Protein AF-A0A7X8TTU9-F1 (afdb_monomer_lite)

Organism: NCBI:txid2726741

Structure (mmCIF, N/CA/C/O backbone):
data_AF-A0A7X8TTU9-F1
#
_entry.id   AF-A0A7X8TTU9-F1
#
loop_
_atom_site.group_PDB
_atom_site.id
_atom_site.type_symbol
_atom_site.label_atom_id
_atom_site.label_alt_id
_atom_site.label_comp_id
_atom_site.label_asym_id
_atom_site.label_entity_id
_atom_site.label_seq_id
_atom_site.pdbx_PDB_ins_code
_atom_site.Cartn_x
_atom_site.Cartn_y
_atom_site.Cartn_z
_atom_site.occupancy
_atom_site.B_iso_or_equiv
_atom_site.auth_seq_id
_atom_site.auth_comp_id
_atom_site.auth_asym_id
_atom_site.auth_atom_id
_atom_site.pdbx_PDB_model_num
ATOM 1 N N . MET A 1 1 ? 21.545 -1.275 -0.569 1.00 49.22 1 MET A N 1
ATOM 2 C CA . MET A 1 1 ? 20.127 -1.051 -0.901 1.00 49.22 1 MET A CA 1
ATOM 3 C C . MET A 1 1 ? 19.619 -2.324 -1.530 1.00 49.22 1 MET A C 1
ATOM 5 O O . MET A 1 1 ? 20.191 -2.754 -2.522 1.00 49.22 1 MET A O 1
ATOM 9 N N . SER A 1 2 ? 18.641 -2.972 -0.906 1.00 56.59 2 SER A N 1
ATOM 10 C CA . SER A 1 2 ? 17.979 -4.129 -1.508 1.00 56.59 2 SER A CA 1
ATOM 11 C C . SER A 1 2 ? 16.838 -3.613 -2.379 1.00 56.59 2 SER A C 1
ATOM 13 O O . SER A 1 2 ? 15.848 -3.088 -1.855 1.00 56.59 2 SER A O 1
ATOM 15 N N . ASP A 1 3 ? 17.015 -3.705 -3.694 1.00 73.25 3 ASP A N 1
ATOM 16 C CA . ASP A 1 3 ? 15.992 -3.349 -4.676 1.00 73.25 3 ASP A CA 1
ATOM 17 C C . ASP A 1 3 ? 14.748 -4.236 -4.517 1.00 73.25 3 ASP A C 1
ATOM 19 O O . ASP A 1 3 ? 14.768 -5.269 -3.836 1.00 73.25 3 ASP A O 1
ATOM 23 N N . LEU A 1 4 ? 13.636 -3.828 -5.134 1.00 81.88 4 LEU A N 1
ATOM 24 C CA . LEU A 1 4 ? 12.481 -4.714 -5.283 1.00 81.88 4 LEU A CA 1
ATOM 25 C C . LEU A 1 4 ? 12.940 -6.026 -5.933 1.00 81.88 4 LEU A C 1
ATOM 27 O O . LEU A 1 4 ? 13.700 -6.003 -6.899 1.00 81.88 4 LEU A O 1
ATOM 31 N N . ASN A 1 5 ? 12.462 -7.167 -5.427 1.00 86.38 5 ASN A N 1
ATOM 32 C CA . ASN A 1 5 ? 12.785 -8.474 -6.003 1.00 86.38 5 ASN A CA 1
ATOM 33 C C . ASN A 1 5 ? 12.001 -8.682 -7.311 1.00 86.38 5 ASN A C 1
ATOM 35 O O . ASN A 1 5 ? 11.006 -9.404 -7.362 1.00 86.38 5 ASN A O 1
ATOM 39 N N . ILE A 1 6 ? 12.411 -7.954 -8.345 1.00 85.56 6 ILE A N 1
ATOM 40 C CA . ILE A 1 6 ? 11.829 -7.966 -9.681 1.00 85.56 6 ILE A CA 1
ATOM 41 C C . ILE A 1 6 ? 12.710 -8.850 -10.563 1.00 85.56 6 ILE A C 1
ATOM 43 O O . ILE A 1 6 ? 13.910 -8.571 -10.661 1.00 85.56 6 ILE A O 1
ATOM 47 N N . PRO A 1 7 ? 12.137 -9.880 -11.216 1.00 87.19 7 PRO A N 1
ATOM 48 C CA . PRO A 1 7 ? 12.874 -10.715 -12.156 1.00 87.19 7 PRO A CA 1
ATOM 49 C C . PRO A 1 7 ? 13.583 -9.866 -13.213 1.00 87.19 7 PRO A C 1
ATOM 51 O O . PRO A 1 7 ? 13.005 -8.901 -13.719 1.00 87.19 7 PRO A O 1
ATOM 54 N N . GLN A 1 8 ? 14.833 -10.202 -13.532 1.00 86.50 8 GLN A N 1
ATOM 55 C CA . GLN A 1 8 ? 15.688 -9.392 -14.407 1.00 86.50 8 GLN A CA 1
ATOM 56 C C . GLN A 1 8 ? 15.053 -9.166 -15.786 1.00 86.50 8 GLN A C 1
ATOM 58 O O . GLN A 1 8 ? 15.160 -8.083 -16.352 1.00 86.50 8 GLN A O 1
ATOM 63 N N . GLU A 1 9 ? 14.337 -10.163 -16.299 1.00 88.38 9 GLU A N 1
ATOM 64 C CA . GLU A 1 9 ? 13.609 -10.125 -17.564 1.00 88.38 9 GLU A CA 1
ATOM 65 C C . GLU A 1 9 ? 12.405 -9.169 -17.570 1.00 88.38 9 GLU A C 1
ATOM 67 O O . GLU A 1 9 ? 11.916 -8.816 -18.641 1.00 88.38 9 GLU A O 1
ATOM 72 N N . LEU A 1 10 ? 11.931 -8.744 -16.394 1.00 87.69 10 LEU A N 1
ATOM 73 C CA . LEU A 1 10 ? 10.822 -7.800 -16.236 1.00 87.69 10 LEU A CA 1
ATOM 74 C C . LEU A 1 10 ? 11.297 -6.376 -15.917 1.00 87.69 10 LEU A C 1
ATOM 76 O O . LEU A 1 10 ? 10.489 -5.446 -15.963 1.00 87.69 10 LEU A O 1
ATOM 80 N N . GLN A 1 11 ? 12.586 -6.176 -15.640 1.00 88.31 11 GLN A N 1
ATOM 81 C CA . GLN A 1 11 ? 13.147 -4.846 -15.402 1.00 88.31 11 GLN A CA 1
ATOM 82 C C . GLN A 1 11 ? 13.134 -4.012 -16.692 1.00 88.31 11 GLN A C 1
ATOM 84 O O . GLN A 1 11 ? 13.522 -4.471 -17.765 1.00 88.31 11 GLN A O 1
ATOM 89 N N . GLY A 1 12 ? 12.651 -2.778 -16.600 1.00 88.44 12 GLY A N 1
ATOM 90 C CA . GLY A 1 12 ? 12.443 -1.852 -17.710 1.00 88.44 12 GLY A CA 1
ATOM 91 C C . GLY A 1 12 ? 11.258 -2.203 -18.610 1.00 88.44 12 GLY A C 1
ATOM 92 O O . GLY A 1 12 ? 11.007 -1.488 -19.583 1.00 88.44 12 GLY A O 1
ATOM 93 N N . THR A 1 13 ? 10.525 -3.282 -18.317 1.00 93.69 13 THR A N 1
ATOM 94 C CA . THR A 1 13 ? 9.396 -3.707 -19.148 1.00 93.69 13 THR A CA 1
ATOM 95 C C . THR A 1 13 ? 8.137 -2.909 -18.844 1.00 93.69 13 THR A C 1
ATOM 97 O O . THR A 1 13 ? 7.892 -2.459 -17.722 1.00 93.69 13 THR A O 1
ATOM 100 N N . TYR A 1 14 ? 7.309 -2.746 -19.872 1.00 95.69 14 TYR A N 1
ATOM 101 C CA . TYR A 1 14 ? 5.996 -2.132 -19.760 1.00 95.69 14 TYR A CA 1
ATOM 102 C C . TYR A 1 14 ? 4.921 -3.202 -19.922 1.00 95.69 14 TYR A C 1
ATOM 104 O O . TYR A 1 14 ? 4.987 -4.031 -20.829 1.00 95.69 14 TYR A O 1
ATOM 112 N N . ILE A 1 15 ? 3.916 -3.160 -19.056 1.00 93.88 15 ILE A N 1
ATOM 113 C CA . ILE A 1 15 ? 2.769 -4.062 -19.064 1.00 93.88 15 ILE A CA 1
ATOM 114 C C . ILE A 1 15 ? 1.475 -3.269 -19.212 1.00 93.88 15 ILE A C 1
ATOM 116 O O . ILE A 1 15 ? 1.401 -2.094 -18.857 1.00 93.88 15 ILE A O 1
ATOM 120 N N . THR A 1 16 ? 0.435 -3.915 -19.735 1.00 96.06 16 THR A N 1
ATOM 121 C CA . THR A 1 16 ? -0.900 -3.311 -19.809 1.00 96.06 16 THR A CA 1
ATOM 122 C C . THR A 1 16 ? -1.707 -3.696 -18.576 1.00 96.06 16 THR A C 1
ATOM 124 O O . THR A 1 16 ? -1.869 -4.877 -18.276 1.00 96.06 16 THR A O 1
ATOM 127 N N . THR A 1 17 ? -2.229 -2.700 -17.871 1.00 92.62 17 THR A N 1
ATOM 128 C CA . THR A 1 17 ? -3.147 -2.846 -16.740 1.00 92.62 17 THR A CA 1
ATOM 129 C C . THR A 1 17 ? -4.495 -2.207 -17.079 1.00 92.62 17 THR A C 1
ATOM 131 O O . THR A 1 17 ? -4.675 -1.600 -18.137 1.00 92.62 17 THR A O 1
ATOM 134 N N . SER A 1 18 ? -5.457 -2.275 -16.157 1.00 92.25 18 SER A N 1
ATOM 135 C CA . SER A 1 18 ? -6.714 -1.526 -16.277 1.00 92.25 18 SER A CA 1
ATOM 136 C C . SER A 1 18 ? -6.529 -0.001 -16.298 1.00 92.25 18 SER A C 1
ATOM 138 O O . SER A 1 18 ? -7.457 0.712 -16.671 1.00 92.25 18 SER A O 1
ATOM 140 N N . LYS A 1 19 ? -5.349 0.509 -15.915 1.00 87.75 19 LYS A N 1
ATOM 141 C CA . LYS A 1 19 ? -4.992 1.936 -15.962 1.00 87.75 19 LYS A CA 1
ATOM 142 C C . LYS A 1 19 ? -4.257 2.335 -17.246 1.00 87.75 19 LYS A C 1
ATOM 144 O O . LYS A 1 19 ? -3.931 3.507 -17.406 1.00 87.75 19 LYS A O 1
ATOM 149 N N . GLY A 1 20 ? -4.002 1.387 -18.149 1.00 94.06 20 GLY A N 1
ATOM 150 C CA . GLY A 1 20 ? -3.228 1.592 -19.370 1.00 94.06 20 GLY A CA 1
ATOM 151 C C . GLY A 1 20 ? -1.847 0.943 -19.302 1.00 94.06 20 GLY A C 1
ATOM 152 O O . GLY A 1 20 ? -1.650 -0.052 -18.609 1.00 94.06 20 GLY A O 1
ATOM 153 N N . VAL A 1 21 ? -0.895 1.480 -20.065 1.00 95.69 21 VAL A N 1
ATOM 154 C CA . VAL A 1 21 ? 0.472 0.948 -20.140 1.00 95.69 21 VAL A CA 1
ATOM 155 C C . VAL A 1 21 ? 1.311 1.519 -18.997 1.00 95.69 21 VAL A C 1
ATOM 157 O O . VAL A 1 21 ? 1.473 2.732 -18.886 1.00 95.69 21 VAL A O 1
ATOM 160 N N . GLU A 1 22 ? 1.856 0.647 -18.153 1.00 93.69 22 GLU A N 1
ATOM 161 C CA . GLU A 1 22 ? 2.626 1.007 -16.959 1.00 93.69 22 GLU A CA 1
ATOM 162 C C . GLU A 1 22 ? 3.940 0.218 -16.900 1.00 93.69 22 GLU A C 1
ATOM 164 O O . GLU A 1 22 ? 4.017 -0.907 -17.388 1.00 93.69 22 GLU A O 1
ATOM 169 N N . LYS A 1 23 ? 4.977 0.786 -16.273 1.00 92.69 23 LYS A N 1
ATOM 170 C CA . LYS A 1 23 ? 6.214 0.048 -15.975 1.00 92.69 23 LYS A CA 1
ATOM 171 C C . LYS A 1 23 ? 5.936 -1.083 -14.983 1.00 92.69 23 LYS A C 1
ATOM 173 O O . LYS A 1 23 ? 5.203 -0.874 -14.011 1.00 92.69 23 LYS A O 1
ATOM 178 N N . TYR A 1 24 ? 6.550 -2.246 -15.185 1.00 92.62 24 TYR A N 1
ATOM 179 C CA . TYR A 1 24 ? 6.380 -3.392 -14.293 1.00 92.62 24 TYR A CA 1
ATOM 180 C C . TYR A 1 24 ? 6.781 -3.060 -12.848 1.00 92.62 24 TYR A C 1
ATOM 182 O O . TYR A 1 24 ? 6.078 -3.435 -11.911 1.00 92.62 24 TYR A O 1
ATOM 190 N N . GLU A 1 25 ? 7.847 -2.283 -12.653 1.00 91.88 25 GLU A N 1
ATOM 191 C CA . GLU A 1 25 ? 8.337 -1.861 -11.338 1.00 91.88 25 GLU A CA 1
ATOM 192 C C . GLU A 1 25 ? 7.295 -1.084 -10.543 1.00 91.88 25 GLU A C 1
ATOM 194 O O . GLU A 1 25 ? 7.135 -1.303 -9.344 1.00 91.88 25 GLU A O 1
ATOM 199 N N . VAL A 1 26 ? 6.539 -0.217 -11.218 1.00 91.94 26 VAL A N 1
ATOM 200 C CA . VAL A 1 26 ? 5.475 0.570 -10.587 1.00 91.94 26 VAL A CA 1
ATOM 201 C C . VAL A 1 26 ? 4.361 -0.350 -10.093 1.00 91.94 26 VAL A C 1
ATOM 203 O O . VAL A 1 26 ? 3.824 -0.169 -8.998 1.00 91.94 26 VAL A O 1
ATOM 206 N N . VAL A 1 27 ? 4.015 -1.368 -10.879 1.00 93.50 27 VAL A N 1
ATOM 207 C CA . VAL A 1 27 ? 3.000 -2.352 -10.491 1.00 93.50 27 VAL A CA 1
ATOM 208 C C . VAL A 1 27 ? 3.511 -3.237 -9.352 1.00 93.50 27 VAL A C 1
ATOM 210 O O . VAL A 1 27 ? 2.787 -3.458 -8.379 1.00 93.50 27 VAL A O 1
ATOM 213 N N . ALA A 1 28 ? 4.772 -3.668 -9.409 1.00 94.19 28 ALA A N 1
ATOM 214 C CA . ALA A 1 28 ? 5.416 -4.430 -8.347 1.00 94.19 28 ALA A CA 1
ATOM 215 C C . ALA A 1 28 ? 5.458 -3.643 -7.026 1.00 94.19 28 ALA A C 1
ATOM 217 O O . ALA A 1 28 ? 5.017 -4.164 -6.002 1.00 94.19 28 ALA A O 1
ATOM 218 N N . ALA A 1 29 ? 5.892 -2.378 -7.040 1.00 95.44 29 ALA A N 1
ATOM 219 C CA . ALA A 1 29 ? 5.924 -1.513 -5.860 1.00 95.44 29 ALA A CA 1
ATOM 220 C C . ALA A 1 29 ? 4.539 -1.398 -5.204 1.00 95.44 29 ALA A C 1
ATOM 222 O O . ALA A 1 29 ? 4.392 -1.583 -3.996 1.00 95.44 29 ALA A O 1
ATOM 223 N N . ARG A 1 30 ? 3.481 -1.180 -5.994 1.00 95.12 30 ARG A N 1
ATOM 224 C CA . ARG A 1 30 ? 2.103 -1.131 -5.474 1.00 95.12 30 ARG A CA 1
ATOM 225 C C . ARG A 1 30 ? 1.660 -2.459 -4.854 1.00 95.12 30 ARG A C 1
ATOM 227 O O . ARG A 1 30 ? 0.979 -2.444 -3.830 1.00 95.12 30 ARG A O 1
ATOM 234 N N . ASN A 1 31 ? 2.069 -3.592 -5.423 1.00 95.12 31 ASN A N 1
ATOM 235 C CA . ASN A 1 31 ? 1.774 -4.913 -4.862 1.00 95.12 31 ASN A CA 1
ATOM 236 C C . ASN A 1 31 ? 2.511 -5.154 -3.536 1.00 95.12 31 ASN A C 1
ATOM 238 O O . ASN A 1 31 ? 1.893 -5.611 -2.575 1.00 95.12 31 ASN A O 1
ATOM 242 N N . TYR A 1 32 ? 3.793 -4.789 -3.443 1.00 96.88 32 TYR A N 1
ATOM 243 C CA . TYR A 1 32 ? 4.548 -4.839 -2.186 1.00 96.88 32 TYR A CA 1
ATOM 244 C C . TYR A 1 32 ? 3.907 -3.968 -1.102 1.00 96.88 32 TYR A C 1
ATOM 246 O O . TYR A 1 32 ? 3.684 -4.440 0.011 1.00 96.88 32 TYR A O 1
ATOM 254 N N . CYS A 1 33 ? 3.538 -2.732 -1.445 1.00 97.69 33 CYS A N 1
ATOM 255 C CA . CYS A 1 33 ? 2.825 -1.819 -0.555 1.00 97.69 33 CYS A CA 1
ATOM 256 C C . CYS A 1 33 ? 1.509 -2.427 -0.050 1.00 97.69 33 CYS A C 1
ATOM 258 O O . CYS A 1 33 ? 1.270 -2.457 1.156 1.00 97.69 33 CYS A O 1
ATOM 260 N N . ARG A 1 34 ? 0.683 -2.987 -0.947 1.00 97.00 34 ARG A N 1
ATOM 261 C CA . ARG A 1 34 ? -0.573 -3.654 -0.570 1.00 97.00 34 ARG A CA 1
ATOM 262 C C . ARG A 1 34 ? -0.336 -4.802 0.410 1.00 97.00 34 ARG A C 1
ATOM 264 O O . ARG A 1 34 ? -1.024 -4.879 1.423 1.00 97.00 34 ARG A O 1
AT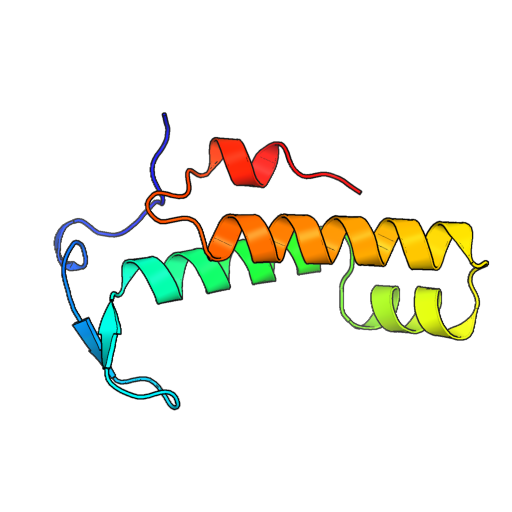OM 271 N N . ASN A 1 35 ? 0.627 -5.674 0.119 1.00 97.06 35 ASN A N 1
ATOM 272 C CA . ASN A 1 35 ? 0.935 -6.819 0.975 1.00 97.06 35 ASN A CA 1
ATOM 273 C C . ASN A 1 35 ? 1.450 -6.379 2.351 1.00 97.06 35 ASN A C 1
ATOM 275 O O . ASN A 1 35 ? 1.083 -6.975 3.362 1.00 97.06 35 ASN A O 1
ATOM 279 N N . HIS A 1 36 ? 2.259 -5.318 2.400 1.00 97.75 36 HIS A N 1
ATOM 280 C CA . HIS A 1 36 ? 2.750 -4.755 3.656 1.00 97.75 36 HIS A CA 1
ATOM 281 C C . HIS A 1 36 ? 1.622 -4.150 4.487 1.00 97.75 36 HIS A C 1
ATOM 283 O O . HIS A 1 36 ? 1.549 -4.422 5.679 1.00 97.75 36 HIS A O 1
ATOM 289 N N . ILE A 1 37 ? 0.683 -3.427 3.866 1.00 98.25 37 ILE A N 1
ATOM 290 C CA . ILE A 1 37 ? -0.510 -2.926 4.563 1.00 98.25 37 ILE A CA 1
ATOM 291 C C . ILE A 1 37 ? -1.311 -4.091 5.157 1.00 98.25 37 ILE A C 1
ATOM 293 O O . ILE A 1 37 ? -1.612 -4.068 6.345 1.00 98.25 37 ILE A O 1
ATOM 297 N N . VAL A 1 38 ? -1.592 -5.136 4.368 1.00 97.56 38 VAL A N 1
ATOM 298 C CA . VAL A 1 38 ? -2.380 -6.303 4.814 1.00 97.56 38 VAL A CA 1
ATOM 299 C C . VAL A 1 38 ? -1.710 -7.067 5.962 1.00 97.56 38 VAL A C 1
ATOM 301 O O . VAL A 1 38 ? -2.409 -7.680 6.764 1.00 97.56 38 VAL A O 1
ATOM 304 N N . LYS A 1 39 ? -0.378 -7.018 6.082 1.00 97.25 39 LYS A N 1
ATOM 305 C CA . LYS A 1 39 ? 0.355 -7.646 7.193 1.00 97.25 39 LYS A CA 1
ATOM 306 C C . LYS A 1 39 ? 0.042 -7.012 8.555 1.00 97.25 39 LYS A C 1
ATOM 308 O O . LYS A 1 39 ? 0.101 -7.716 9.557 1.00 97.25 39 LYS A O 1
ATOM 313 N N . PHE A 1 40 ? -0.224 -5.706 8.593 1.00 97.31 40 PHE A N 1
ATOM 314 C CA . PHE A 1 40 ? -0.476 -4.964 9.836 1.00 97.31 40 PHE A CA 1
ATOM 315 C C . PHE A 1 40 ? -1.949 -4.623 10.049 1.00 97.31 40 PHE A C 1
ATOM 317 O O . PHE A 1 40 ? -2.401 -4.571 11.186 1.00 97.31 40 PHE A O 1
ATOM 324 N N . TYR A 1 41 ? -2.662 -4.358 8.957 1.00 96.75 41 TYR A N 1
ATOM 325 C CA . TYR A 1 41 ? -4.079 -4.045 8.946 1.00 96.75 41 TYR A CA 1
ATOM 326 C C . TYR A 1 41 ? -4.723 -4.751 7.756 1.00 96.75 41 TYR A C 1
ATOM 328 O O . TYR A 1 41 ? -4.812 -4.203 6.650 1.00 96.75 41 TYR A O 1
ATOM 336 N N . ASN A 1 42 ? -5.179 -5.980 7.963 1.00 96.75 42 ASN A N 1
ATOM 337 C CA . ASN A 1 42 ? -6.039 -6.647 6.992 1.00 96.75 42 ASN A CA 1
ATOM 338 C C . ASN A 1 42 ? -7.398 -5.923 6.875 1.00 96.75 42 ASN A C 1
ATOM 340 O O . ASN A 1 42 ? -7.719 -5.032 7.661 1.00 96.75 42 ASN A O 1
ATOM 344 N N . GLU A 1 43 ? -8.211 -6.278 5.878 1.00 96.25 43 GLU A N 1
ATOM 345 C CA . GLU A 1 43 ? -9.473 -5.568 5.607 1.00 96.25 43 GLU A CA 1
ATOM 346 C C . GLU A 1 43 ? -10.426 -5.556 6.816 1.00 96.25 43 GLU A C 1
ATOM 348 O O . GLU A 1 43 ? -11.038 -4.528 7.106 1.00 96.25 43 GLU A O 1
ATOM 353 N N . SER A 1 44 ? -10.514 -6.659 7.566 1.00 97.12 44 SER A N 1
ATOM 354 C CA . SER A 1 44 ? -11.345 -6.732 8.773 1.00 97.12 44 SER A CA 1
ATOM 355 C C . SER A 1 44 ? -10.814 -5.839 9.896 1.00 97.12 44 SER A C 1
ATOM 357 O O . SER A 1 44 ? -11.597 -5.168 10.563 1.00 97.12 44 SER A O 1
ATOM 359 N N . GLU A 1 45 ? -9.497 -5.781 10.089 1.00 96.81 45 GLU A N 1
ATOM 360 C CA . GLU A 1 45 ? -8.866 -4.901 11.079 1.00 96.81 45 GLU A CA 1
ATOM 361 C C . GLU A 1 45 ? -9.071 -3.425 10.735 1.00 96.81 45 GLU A C 1
ATOM 363 O O . GLU A 1 45 ? -9.430 -2.644 11.614 1.00 96.81 45 GLU A O 1
ATOM 368 N N . GLN A 1 46 ? -8.929 -3.050 9.460 1.00 97.62 46 GLN A N 1
ATOM 369 C CA . GLN A 1 46 ? -9.198 -1.681 9.012 1.00 97.62 46 GLN A CA 1
ATOM 370 C C . GLN A 1 46 ? -10.646 -1.278 9.299 1.00 97.62 46 GLN A C 1
ATOM 372 O O . GLN A 1 46 ? -10.894 -0.205 9.847 1.00 97.62 46 GLN A O 1
ATOM 377 N N . LEU A 1 47 ? -11.608 -2.149 8.978 1.00 97.62 47 LEU A N 1
ATOM 378 C CA . LEU A 1 47 ? -13.020 -1.905 9.277 1.00 97.62 47 LEU A CA 1
ATOM 379 C C . LEU A 1 47 ? -13.263 -1.766 10.782 1.00 97.62 47 LEU A C 1
ATOM 381 O O . LEU A 1 47 ? -13.959 -0.845 11.201 1.00 97.62 47 LEU A O 1
ATOM 385 N N . ASN A 1 48 ? -12.657 -2.624 11.603 1.00 97.81 48 ASN A N 1
ATOM 386 C CA . ASN A 1 48 ? -12.796 -2.545 13.056 1.00 97.81 48 ASN A CA 1
ATOM 387 C C . ASN A 1 48 ? -12.261 -1.215 13.604 1.00 97.81 48 ASN A C 1
ATOM 389 O O . ASN A 1 48 ? -12.946 -0.570 14.402 1.00 97.81 48 ASN A O 1
ATOM 393 N N . VAL A 1 49 ? -11.087 -0.770 13.141 1.00 97.31 49 VAL A N 1
ATOM 394 C CA . VAL A 1 49 ? -10.511 0.527 13.527 1.00 97.31 49 VAL A CA 1
ATOM 395 C C . VAL A 1 49 ? -11.455 1.669 13.149 1.00 97.31 49 VAL A C 1
ATOM 397 O O . VAL A 1 49 ? -11.773 2.502 13.992 1.00 97.31 49 VAL A O 1
ATOM 400 N N . LEU A 1 50 ? -11.978 1.674 11.920 1.00 97.00 50 LEU A N 1
ATOM 401 C CA . LEU A 1 50 ? -12.887 2.725 11.447 1.00 97.00 50 LEU A CA 1
ATOM 402 C C . LEU A 1 50 ? -14.228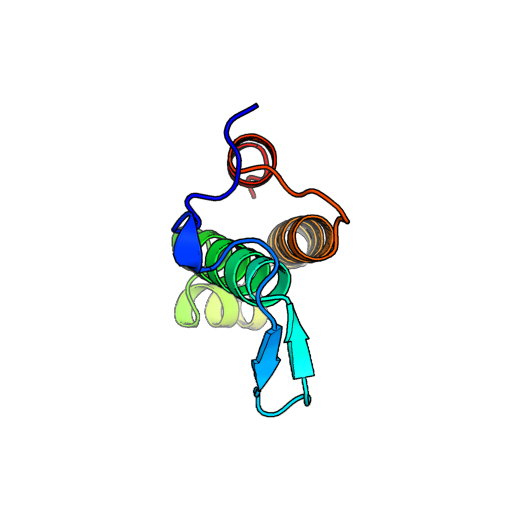 2.759 12.191 1.00 97.00 50 LEU A C 1
ATOM 404 O O . LEU A 1 50 ? -14.816 3.827 12.334 1.00 97.00 50 LEU A O 1
ATOM 408 N N . MET A 1 51 ? -14.723 1.605 12.639 1.00 96.69 51 MET A N 1
ATOM 409 C CA . MET A 1 51 ? -16.045 1.487 13.259 1.00 96.69 51 MET A CA 1
ATOM 410 C C . MET A 1 51 ? -16.039 1.688 14.776 1.00 96.69 51 MET A C 1
ATOM 412 O O . MET A 1 51 ? -17.075 2.037 15.339 1.00 96.69 51 MET A O 1
ATOM 416 N N . SER A 1 52 ? -14.921 1.404 15.450 1.00 94.00 52 SER A N 1
ATOM 417 C CA . SER A 1 52 ? -14.910 1.244 16.912 1.00 94.00 52 SER A CA 1
ATOM 418 C C . SER A 1 52 ? -13.722 1.868 17.637 1.00 94.00 52 SER A C 1
ATOM 420 O O . SER A 1 52 ? -13.768 1.978 18.864 1.00 94.00 52 SER A O 1
ATOM 422 N N . ALA A 1 53 ? -12.670 2.282 16.926 1.00 90.88 53 ALA A N 1
ATOM 423 C CA . ALA A 1 5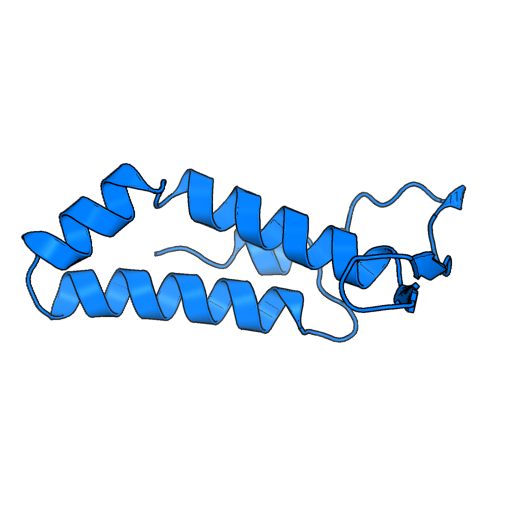3 ? -11.510 2.883 17.566 1.00 90.88 53 ALA A CA 1
ATOM 424 C C . ALA A 1 53 ? -11.689 4.389 17.808 1.00 90.88 53 ALA A C 1
ATOM 426 O O . ALA A 1 53 ? -12.594 5.041 17.284 1.00 90.88 53 ALA A O 1
ATOM 427 N N . ASN A 1 54 ? -10.806 4.949 18.633 1.00 96.25 54 ASN A N 1
ATOM 428 C CA . ASN A 1 54 ? -10.738 6.389 18.849 1.00 96.25 54 ASN A CA 1
ATOM 429 C C . ASN A 1 54 ? -10.039 7.099 17.670 1.00 96.25 54 ASN A C 1
ATOM 431 O O . ASN A 1 54 ? -9.479 6.469 16.770 1.00 96.25 54 ASN A O 1
ATOM 435 N N . SER A 1 55 ? -10.056 8.433 17.689 1.00 96.50 55 SER A N 1
ATOM 436 C CA . SER A 1 55 ? -9.431 9.257 16.648 1.00 96.50 55 SER A CA 1
ATOM 437 C C . SER A 1 55 ? -7.938 8.986 16.465 1.00 96.50 55 SER A C 1
ATOM 439 O O . SER A 1 55 ? -7.440 9.110 15.348 1.00 96.50 55 SER A O 1
ATOM 441 N N . ASP A 1 56 ? -7.233 8.616 17.532 1.00 97.12 56 ASP A N 1
ATOM 442 C CA . ASP A 1 56 ? -5.781 8.445 17.516 1.00 97.12 56 ASP A CA 1
ATOM 443 C C . ASP A 1 56 ? -5.390 7.150 16.801 1.00 97.12 56 ASP A C 1
ATOM 445 O O . ASP A 1 56 ? -4.501 7.162 15.954 1.00 97.12 56 ASP A O 1
ATOM 449 N N . GLU A 1 57 ? -6.109 6.057 17.051 1.00 96.62 57 GLU A N 1
ATOM 450 C CA . GLU A 1 57 ? -5.920 4.783 16.347 1.00 96.62 57 GLU A CA 1
ATOM 451 C C . GLU A 1 57 ? -6.304 4.884 14.866 1.00 96.62 57 GLU A C 1
ATOM 453 O O . GLU A 1 57 ? -5.583 4.393 13.993 1.00 96.62 57 GLU A O 1
ATOM 458 N N . ILE A 1 58 ? -7.398 5.592 14.557 1.00 97.81 58 ILE A N 1
ATOM 459 C CA . ILE A 1 58 ? -7.776 5.884 13.167 1.00 97.81 58 ILE A CA 1
ATOM 460 C C . ILE A 1 58 ? -6.664 6.683 12.480 1.00 97.81 58 ILE A C 1
ATOM 462 O O . ILE A 1 58 ? -6.283 6.378 11.347 1.00 97.81 58 ILE A O 1
ATOM 466 N N . LYS A 1 59 ? -6.118 7.699 13.160 1.00 97.81 59 LYS A N 1
ATOM 467 C CA . LYS A 1 59 ? -5.023 8.513 12.632 1.00 97.81 59 LYS A CA 1
ATOM 468 C C . LYS A 1 59 ? -3.760 7.680 12.417 1.00 97.81 59 LYS A C 1
ATOM 470 O O . LYS A 1 59 ? -3.177 7.770 11.343 1.00 97.81 59 LYS A O 1
ATOM 475 N N . LYS A 1 60 ? -3.380 6.843 13.383 1.00 97.88 60 LYS A N 1
ATOM 476 C CA . LYS A 1 60 ? -2.217 5.950 13.302 1.00 97.88 60 LYS A CA 1
ATOM 477 C C . LYS A 1 60 ? -2.291 5.033 12.079 1.00 97.88 60 LYS A C 1
ATOM 479 O O . LYS A 1 60 ? -1.371 5.007 11.263 1.00 97.88 60 LYS A O 1
ATOM 484 N N . MET A 1 61 ? -3.420 4.346 11.898 1.00 98.12 61 MET A N 1
ATOM 485 C CA . MET A 1 61 ? -3.647 3.492 10.730 1.00 98.12 61 MET A CA 1
ATOM 486 C C . MET A 1 61 ? -3.588 4.292 9.419 1.00 98.12 61 MET A C 1
ATOM 488 O O . MET A 1 61 ? -2.965 3.853 8.450 1.00 98.12 61 MET A O 1
ATOM 492 N N . ASN A 1 62 ? -4.208 5.475 9.378 1.00 97.88 62 ASN A N 1
ATOM 493 C CA . ASN A 1 62 ? -4.191 6.329 8.191 1.00 97.88 62 ASN A CA 1
ATOM 494 C C . ASN A 1 62 ? -2.775 6.802 7.837 1.00 97.88 62 ASN A C 1
ATOM 496 O O . ASN A 1 62 ? -2.377 6.687 6.679 1.00 97.88 62 ASN A O 1
ATOM 500 N N . ASP A 1 63 ? -2.003 7.283 8.811 1.00 98.44 63 ASP A N 1
ATOM 501 C CA . ASP A 1 63 ? -0.628 7.749 8.609 1.00 98.44 63 ASP A CA 1
ATOM 502 C C . ASP A 1 63 ? 0.275 6.615 8.099 1.00 98.44 63 ASP A C 1
ATOM 504 O O . ASP A 1 63 ? 1.080 6.811 7.181 1.00 98.44 63 ASP A O 1
ATOM 508 N N . PHE A 1 64 ? 0.092 5.403 8.630 1.00 98.50 64 PHE A N 1
ATOM 509 C CA . PHE A 1 64 ? 0.781 4.203 8.166 1.00 98.50 64 PHE A CA 1
ATOM 510 C C . PHE A 1 64 ? 0.456 3.875 6.700 1.00 98.50 64 PHE A C 1
ATOM 512 O O . PHE A 1 64 ? 1.363 3.715 5.875 1.00 98.50 64 PHE A O 1
ATOM 519 N N . ILE A 1 65 ? -0.833 3.824 6.339 1.00 98.25 65 ILE A N 1
ATOM 520 C CA . ILE A 1 65 ? -1.277 3.543 4.963 1.00 98.25 65 ILE A CA 1
ATOM 521 C C . ILE A 1 65 ? -0.786 4.632 3.998 1.00 98.25 65 ILE A C 1
ATOM 523 O O . ILE A 1 65 ? -0.346 4.321 2.886 1.00 98.25 65 ILE A O 1
ATOM 527 N N . VAL A 1 66 ? -0.835 5.903 4.405 1.00 98.44 66 VAL A N 1
ATOM 528 C CA . VAL A 1 66 ? -0.334 7.036 3.612 1.00 98.44 66 VAL A CA 1
ATOM 529 C C . VAL A 1 66 ? 1.167 6.903 3.372 1.00 98.44 66 VAL A C 1
ATOM 531 O O . VAL A 1 66 ? 1.602 7.039 2.229 1.00 98.44 66 VAL A O 1
ATOM 534 N N . SER A 1 67 ? 1.943 6.557 4.399 1.00 98.44 67 SER A N 1
ATOM 535 C CA . SER A 1 67 ? 3.390 6.340 4.282 1.00 98.44 67 SER A CA 1
ATOM 536 C C . SER A 1 67 ? 3.719 5.198 3.316 1.00 98.44 67 SER A C 1
ATOM 538 O O . SER A 1 67 ? 4.554 5.362 2.425 1.00 98.44 67 SER A O 1
ATOM 540 N N . CYS A 1 68 ? 2.999 4.074 3.400 1.00 98.25 68 CYS A N 1
ATOM 541 C CA . CYS A 1 68 ? 3.160 2.956 2.464 1.00 98.25 68 CYS A CA 1
ATOM 542 C C . CYS A 1 68 ? 2.852 3.369 1.013 1.00 98.25 68 CYS A C 1
ATOM 544 O O . CYS A 1 68 ? 3.561 2.991 0.075 1.00 98.25 68 CYS A O 1
ATOM 546 N N . ARG A 1 69 ? 1.790 4.157 0.801 1.00 97.19 69 ARG A N 1
ATOM 547 C CA . ARG A 1 69 ? 1.418 4.660 -0.531 1.00 97.19 69 ARG A CA 1
ATOM 548 C C . ARG A 1 69 ? 2.44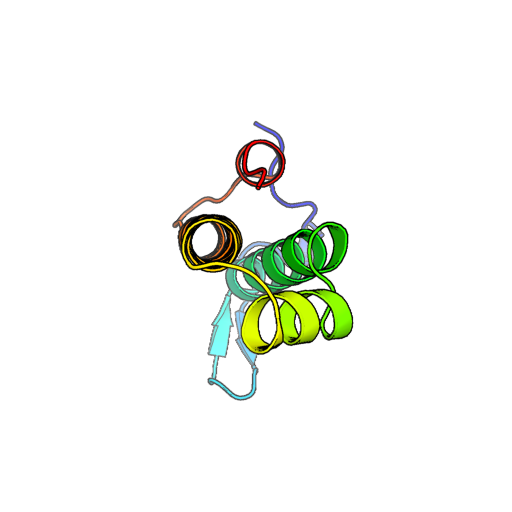5 5.646 -1.074 1.00 97.19 69 ARG A C 1
ATOM 550 O O . ARG A 1 69 ? 2.797 5.548 -2.248 1.00 97.19 69 ARG A O 1
ATOM 557 N N . ALA A 1 70 ? 2.941 6.551 -0.233 1.00 98.00 70 ALA A N 1
ATOM 558 C CA . ALA A 1 70 ? 4.003 7.483 -0.593 1.00 98.00 70 ALA A CA 1
ATOM 559 C C . ALA A 1 70 ? 5.260 6.729 -1.045 1.00 98.00 70 ALA A C 1
ATOM 561 O O . ALA A 1 70 ? 5.791 7.031 -2.110 1.00 98.00 70 ALA A O 1
ATOM 562 N N . TRP A 1 71 ? 5.657 5.682 -0.313 1.00 97.56 71 TRP A N 1
ATOM 563 C CA . TRP A 1 71 ? 6.747 4.794 -0.717 1.00 97.56 71 TRP A CA 1
ATOM 564 C C . TRP A 1 71 ? 6.515 4.157 -2.091 1.00 97.56 71 TRP A C 1
ATOM 566 O O . TRP A 1 71 ? 7.392 4.218 -2.946 1.00 97.56 71 TRP A O 1
ATOM 576 N N . SER A 1 72 ? 5.318 3.631 -2.366 1.00 96.44 72 SER A N 1
ATOM 577 C CA . SER A 1 72 ? 5.035 2.990 -3.664 1.00 96.44 72 SER A CA 1
ATOM 578 C C . SER A 1 72 ? 5.049 3.942 -4.867 1.00 96.44 72 SER A C 1
ATOM 580 O O . SER A 1 72 ? 5.081 3.478 -6.005 1.00 96.44 72 SER A O 1
ATOM 582 N N . ASN A 1 73 ? 4.996 5.254 -4.620 1.00 94.81 73 ASN A N 1
ATOM 583 C CA . ASN A 1 73 ? 5.024 6.297 -5.644 1.00 94.81 73 ASN A CA 1
ATOM 584 C C . ASN A 1 73 ? 6.411 6.938 -5.812 1.00 94.81 73 ASN A C 1
ATOM 586 O O . ASN A 1 73 ? 6.550 7.862 -6.612 1.00 94.81 73 ASN A O 1
ATOM 590 N N . MET A 1 74 ? 7.422 6.495 -5.057 1.00 93.50 74 MET A N 1
ATOM 591 C CA . MET A 1 74 ? 8.798 6.951 -5.253 1.00 93.50 74 MET A CA 1
ATOM 592 C C . MET A 1 74 ? 9.316 6.511 -6.629 1.00 93.50 74 MET A C 1
ATOM 594 O O . MET A 1 74 ? 8.874 5.502 -7.174 1.00 93.50 74 MET A O 1
ATOM 598 N N . GLU A 1 75 ? 10.276 7.253 -7.181 1.00 88.75 75 GLU A N 1
ATOM 599 C CA . GLU A 1 75 ? 10.912 6.899 -8.458 1.00 88.75 75 GLU A CA 1
ATOM 600 C C . GLU A 1 75 ? 11.707 5.587 -8.354 1.00 88.75 75 GLU A C 1
ATOM 602 O O . GLU A 1 75 ? 11.624 4.743 -9.243 1.00 88.75 75 GLU A O 1
ATOM 607 N N . SER A 1 76 ? 12.402 5.397 -7.226 1.00 87.75 76 SER A N 1
ATOM 608 C CA . SER A 1 76 ? 13.246 4.228 -6.949 1.00 87.75 76 SER A CA 1
ATOM 609 C C . SER A 1 76 ? 12.998 3.689 -5.531 1.00 87.75 76 SER A C 1
ATOM 611 O O . SER A 1 76 ? 13.819 3.901 -4.635 1.00 87.75 76 SER A O 1
ATOM 613 N N . PRO A 1 77 ? 11.848 3.039 -5.274 1.00 92.06 77 PRO A N 1
ATOM 614 C CA . PRO A 1 77 ? 11.535 2.484 -3.963 1.00 92.06 77 PRO A CA 1
ATOM 615 C C . PRO A 1 77 ? 12.397 1.253 -3.652 1.00 92.06 77 PRO A C 1
ATOM 617 O O . PRO A 1 77 ? 12.556 0.362 -4.484 1.00 92.06 77 PRO A O 1
ATOM 620 N N . THR A 1 78 ? 12.904 1.162 -2.421 1.00 93.12 78 THR A N 1
ATOM 621 C CA . THR A 1 78 ? 13.668 -0.001 -1.933 1.00 93.12 78 THR A CA 1
ATOM 622 C C . THR A 1 78 ? 12.846 -0.825 -0.948 1.00 93.12 78 THR A C 1
ATOM 624 O O . THR A 1 78 ? 12.003 -0.285 -0.225 1.00 93.12 78 THR A O 1
ATOM 627 N N . ILE A 1 79 ? 13.106 -2.134 -0.870 1.00 93.50 79 ILE A 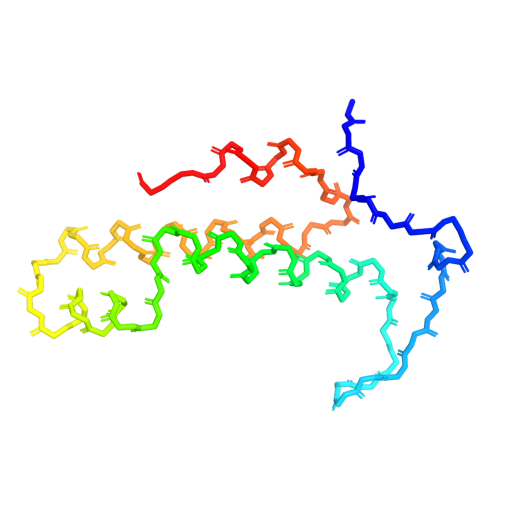N 1
ATOM 628 C CA . ILE A 1 79 ? 12.419 -3.013 0.093 1.00 93.50 79 ILE A CA 1
ATOM 629 C C . ILE A 1 79 ? 12.724 -2.595 1.530 1.00 93.50 79 ILE A C 1
ATOM 631 O O . ILE A 1 79 ? 11.833 -2.580 2.373 1.00 93.50 79 ILE A O 1
ATOM 635 N N . GLU A 1 80 ? 13.966 -2.206 1.803 1.00 94.81 80 GLU A N 1
ATOM 636 C CA . GLU A 1 80 ? 14.380 -1.692 3.110 1.00 94.81 80 GLU A CA 1
ATOM 637 C C . GLU A 1 80 ? 13.547 -0.472 3.529 1.00 94.81 80 GLU A C 1
ATOM 639 O O . GLU A 1 80 ? 13.059 -0.419 4.657 1.00 94.81 80 GLU A O 1
ATOM 644 N N . GLY A 1 81 ? 13.291 0.454 2.596 1.00 95.38 81 GLY A N 1
ATOM 645 C CA . G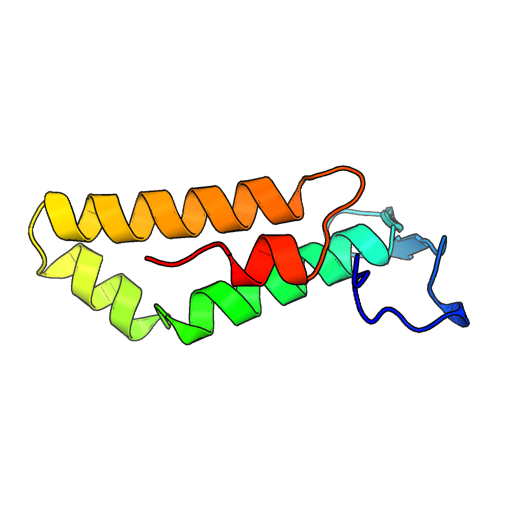LY A 1 81 ? 12.437 1.615 2.841 1.00 95.38 81 GLY A CA 1
ATOM 646 C C . GLY A 1 81 ? 10.990 1.246 3.175 1.00 95.38 81 GLY A C 1
ATOM 647 O O . GLY A 1 81 ? 10.386 1.897 4.020 1.00 95.38 81 GLY A O 1
ATOM 648 N N . LEU A 1 82 ? 10.444 0.183 2.574 1.00 96.56 82 LEU A N 1
ATOM 649 C CA . LEU A 1 82 ? 9.109 -0.313 2.924 1.00 96.56 82 LEU A CA 1
ATOM 650 C C . LEU A 1 82 ? 9.086 -0.930 4.320 1.00 96.56 82 LEU A C 1
ATOM 652 O O . LEU A 1 82 ? 8.185 -0.654 5.106 1.00 96.56 82 LEU A O 1
ATOM 656 N N . LEU A 1 83 ? 10.075 -1.770 4.628 1.00 95.62 83 LEU A N 1
ATOM 657 C CA . LEU A 1 83 ? 10.153 -2.480 5.905 1.00 95.62 83 LEU A CA 1
ATOM 658 C C . LEU A 1 83 ? 10.382 -1.539 7.094 1.00 95.62 83 LEU A C 1
ATOM 660 O O . LEU A 1 83 ? 10.015 -1.891 8.213 1.00 95.62 83 LEU A O 1
ATOM 664 N N . ALA A 1 84 ? 10.941 -0.352 6.852 1.00 97.12 84 ALA A N 1
ATOM 665 C CA . ALA A 1 84 ? 11.076 0.705 7.848 1.00 97.12 84 ALA A CA 1
ATOM 666 C C . ALA A 1 84 ? 9.747 1.410 8.185 1.00 97.12 84 ALA A C 1
ATOM 668 O O . ALA A 1 84 ? 9.669 2.105 9.196 1.00 97.12 84 ALA A O 1
ATOM 669 N N . ILE A 1 85 ? 8.702 1.249 7.365 1.00 97.75 85 ILE A N 1
ATOM 670 C CA . ILE A 1 85 ? 7.380 1.827 7.622 1.00 97.75 85 ILE A CA 1
ATOM 671 C C . ILE A 1 85 ? 6.602 0.869 8.524 1.00 97.75 85 ILE A C 1
ATOM 673 O O . ILE A 1 85 ? 6.235 -0.232 8.110 1.00 97.75 85 ILE A O 1
ATOM 677 N N . THR A 1 86 ? 6.321 1.303 9.750 1.00 95.62 86 THR A N 1
ATOM 678 C CA . THR A 1 86 ? 5.533 0.564 10.746 1.00 95.62 86 THR A CA 1
ATOM 679 C C . THR A 1 86 ? 4.393 1.434 11.286 1.00 95.62 86 THR A C 1
ATOM 681 O O . THR A 1 86 ? 4.540 2.657 11.266 1.00 95.62 86 THR A O 1
ATOM 684 N N . PRO A 1 87 ? 3.280 0.841 11.759 1.00 93.00 87 PRO A N 1
ATOM 685 C CA . PRO A 1 87 ? 2.188 1.579 12.394 1.00 93.00 87 PRO A CA 1
ATOM 686 C C . PRO A 1 87 ? 2.594 2.359 13.642 1.00 93.00 87 PRO A C 1
ATOM 688 O O . PRO A 1 87 ? 3.283 1.780 14.515 1.00 93.00 87 PRO A O 1
#

Foldseek 3Di:
DAAQPDPPVLQPDWDQDPVGIDRPLLVSLVVLLVVLLCVQANPVNLVCCVPPNDPVSPVLNVVLSVLSVVLSPDPGHHPVSNVPRDD

Secondary structure (DSSP, 8-state):
--B----GGGTT-EEEETTEEEEHHHHHHHHHHHHHHHHHS-HHHHHHHHHHS-HHHHHHHHHHHHHHHHHHTSSS-BHHHHHT---

Sequence (87 aa):
MSDLNIPQELQGTYITTSKGVEKYEVVAARNYCRNHIVKFYNESEQLNVLMSANSDEIKKMNDFIVSCRAWSNMESPTIEGLLAITP

pLDDT: mean 93.47, std 7.58, range [49.22, 98.5]

Radius of gyration: 14.83 Å; chains: 1; bounding box: 36×20×39 Å